Protein AF-A0A915LXV0-F1 (afdb_monomer_lite)

pLDDT: mean 90.13, std 7.08, range [56.62, 96.12]

Structure (mmCIF, N/CA/C/O backbone):
data_AF-A0A915LXV0-F1
#
_entry.id   AF-A0A915LXV0-F1
#
loop_
_atom_site.group_PDB
_atom_site.id
_atom_site.type_symbol
_atom_site.label_atom_id
_atom_site.label_alt_id
_atom_site.label_comp_id
_atom_site.label_asym_id
_atom_site.label_entity_id
_atom_site.label_seq_id
_atom_site.pdbx_PDB_ins_code
_atom_site.Cartn_x
_atom_site.Cartn_y
_atom_site.Cartn_z
_atom_site.occupancy
_atom_site.B_iso_or_equiv
_atom_site.auth_seq_id
_atom_site.auth_comp_id
_atom_site.auth_asym_id
_atom_site.auth_atom_id
_atom_site.pdbx_PDB_model_num
ATOM 1 N N . MET A 1 1 ? 14.996 4.451 6.647 1.00 56.62 1 MET A N 1
ATOM 2 C CA . MET A 1 1 ? 13.959 5.298 7.279 1.00 56.62 1 MET A CA 1
ATOM 3 C C . MET A 1 1 ? 12.621 5.168 6.565 1.00 56.62 1 MET A C 1
ATOM 5 O O . MET A 1 1 ? 11.661 4.874 7.259 1.00 56.62 1 MET A O 1
ATOM 9 N N . ALA A 1 2 ? 12.583 5.269 5.226 1.00 67.38 2 ALA A N 1
ATOM 10 C CA . ALA A 1 2 ? 11.364 5.142 4.409 1.00 67.38 2 ALA A CA 1
ATOM 11 C C . ALA A 1 2 ? 10.365 4.041 4.853 1.00 67.38 2 ALA A C 1
ATOM 13 O O . ALA A 1 2 ? 9.211 4.393 5.072 1.00 67.38 2 ALA A O 1
ATOM 14 N N . PRO A 1 3 ? 10.774 2.785 5.150 1.00 75.38 3 PRO A N 1
ATOM 15 C CA . PRO A 1 3 ? 9.814 1.729 5.504 1.00 75.38 3 PRO A CA 1
ATOM 16 C C . PRO A 1 3 ? 9.069 1.973 6.824 1.00 75.38 3 PRO A C 1
ATOM 18 O O . PRO A 1 3 ? 7.891 1.666 6.946 1.00 75.38 3 PRO A O 1
ATOM 21 N N . ILE A 1 4 ? 9.749 2.541 7.826 1.00 79.81 4 ILE A N 1
ATOM 22 C CA . ILE A 1 4 ? 9.137 2.827 9.133 1.00 79.81 4 ILE A CA 1
ATOM 23 C C . ILE A 1 4 ? 8.215 4.040 9.010 1.00 79.81 4 ILE A C 1
ATOM 25 O O . ILE A 1 4 ? 7.112 4.043 9.546 1.00 79.81 4 ILE A O 1
ATOM 29 N N . THR A 1 5 ? 8.660 5.074 8.295 1.00 81.81 5 THR A N 1
ATOM 30 C CA . THR A 1 5 ? 7.863 6.287 8.094 1.00 81.81 5 THR A CA 1
ATOM 31 C C . THR A 1 5 ? 6.614 6.020 7.261 1.00 81.81 5 THR A C 1
ATOM 33 O O . THR A 1 5 ? 5.554 6.525 7.608 1.00 81.81 5 THR A O 1
ATOM 36 N N . GLU A 1 6 ? 6.706 5.195 6.217 1.00 79.06 6 GLU A N 1
ATOM 37 C CA . GLU A 1 6 ? 5.562 4.786 5.395 1.00 79.06 6 GLU A CA 1
ATOM 38 C C . GLU A 1 6 ? 4.516 4.041 6.226 1.00 79.06 6 GLU A C 1
ATOM 40 O O . GLU A 1 6 ? 3.335 4.380 6.168 1.00 79.06 6 GLU A O 1
ATOM 45 N N . GLU A 1 7 ? 4.954 3.101 7.065 1.00 80.31 7 GLU A N 1
ATOM 46 C CA . GLU A 1 7 ? 4.069 2.327 7.934 1.00 80.31 7 GLU A CA 1
ATOM 47 C C . GLU A 1 7 ? 3.383 3.208 8.994 1.00 80.31 7 GLU A C 1
ATOM 49 O O . GLU A 1 7 ? 2.171 3.107 9.199 1.00 80.31 7 GLU A O 1
ATOM 54 N N . ILE A 1 8 ? 4.130 4.116 9.639 1.00 84.44 8 ILE A N 1
ATOM 55 C CA . ILE A 1 8 ? 3.570 5.053 10.626 1.00 84.44 8 ILE A CA 1
ATOM 56 C C . ILE A 1 8 ? 2.582 6.006 9.954 1.00 84.44 8 ILE A C 1
ATOM 58 O O . ILE A 1 8 ? 1.470 6.160 10.448 1.00 84.44 8 ILE A O 1
ATOM 62 N N . SER A 1 9 ? 2.937 6.630 8.828 1.00 83.62 9 SER A N 1
ATOM 63 C CA . SER A 1 9 ? 2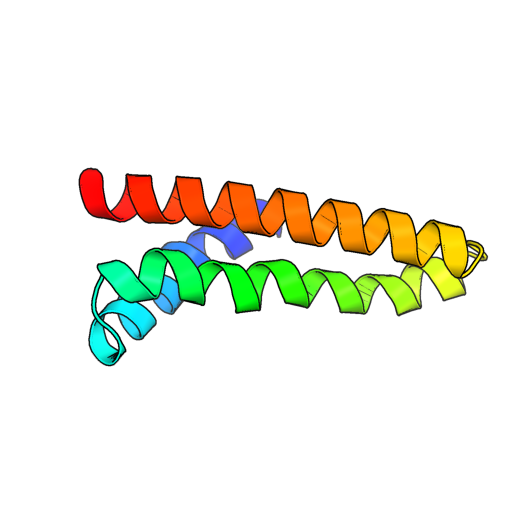.029 7.538 8.116 1.00 83.62 9 SER A CA 1
ATOM 64 C C . SER A 1 9 ? 0.771 6.819 7.626 1.00 83.62 9 SER A C 1
ATOM 66 O O . SER A 1 9 ? -0.333 7.357 7.730 1.00 83.62 9 SER A O 1
ATOM 68 N N . PHE A 1 10 ? 0.906 5.583 7.143 1.00 84.50 10 PHE A N 1
ATOM 69 C CA . PHE A 1 10 ? -0.227 4.775 6.707 1.00 84.50 10 PHE A CA 1
ATOM 70 C C . PHE A 1 10 ? -1.181 4.458 7.868 1.00 84.50 10 PHE A C 1
ATOM 72 O O . PHE A 1 10 ? -2.388 4.681 7.746 1.00 84.50 10 PHE A O 1
ATOM 79 N N . ARG A 1 11 ? -0.655 4.006 9.014 1.00 83.81 11 ARG A N 1
ATOM 80 C CA . ARG A 1 11 ? -1.466 3.591 10.173 1.00 83.81 11 ARG A CA 1
ATOM 81 C C . ARG A 1 11 ? -1.969 4.738 11.038 1.00 83.81 11 ARG A C 1
ATOM 83 O O . ARG A 1 11 ? -3.097 4.682 11.502 1.00 83.81 11 ARG A O 1
ATOM 90 N N . ALA A 1 12 ? -1.156 5.761 11.276 1.00 86.62 12 ALA A N 1
ATOM 91 C CA . ALA A 1 12 ? -1.508 6.855 12.178 1.00 86.62 12 ALA A CA 1
ATOM 92 C C . ALA A 1 12 ? -2.343 7.944 11.492 1.00 86.62 12 ALA A C 1
ATOM 94 O O . ALA A 1 12 ? -3.040 8.693 12.174 1.00 86.62 12 ALA A O 1
ATOM 95 N N . CYS A 1 13 ? -2.281 8.054 10.159 1.00 87.12 13 CYS A N 1
ATOM 96 C CA . CYS A 1 13 ? -2.953 9.131 9.428 1.00 87.12 13 CYS A CA 1
ATOM 97 C C . CYS A 1 13 ? -3.968 8.599 8.412 1.00 87.12 13 CYS A C 1
ATOM 99 O O . CYS A 1 13 ? -5.155 8.906 8.515 1.00 87.12 13 CYS A O 1
ATOM 101 N N . SER A 1 14 ? -3.526 7.792 7.443 1.00 89.19 14 SER A N 1
ATOM 102 C CA . SER A 1 14 ? -4.379 7.387 6.317 1.00 89.19 14 SER A CA 1
ATOM 103 C C . SER A 1 14 ? -5.527 6.471 6.742 1.00 89.19 14 SER A C 1
ATOM 105 O O . SER A 1 14 ? -6.672 6.705 6.354 1.00 89.19 14 SER A O 1
ATOM 107 N N . VAL A 1 15 ? -5.241 5.446 7.552 1.00 90.50 15 VAL A N 1
ATOM 108 C CA . VAL A 1 15 ? -6.250 4.479 8.013 1.00 90.50 15 VAL A CA 1
ATOM 109 C C . VAL A 1 15 ? -7.326 5.140 8.897 1.00 90.50 15 VAL A C 1
ATOM 111 O O . VAL A 1 15 ? -8.499 4.979 8.566 1.00 90.50 15 VAL A O 1
ATOM 114 N N . PRO A 1 16 ? -7.008 5.932 9.943 1.00 90.00 16 PRO A N 1
ATOM 115 C CA . PRO A 1 16 ? -8.023 6.585 10.773 1.00 90.00 16 PRO A CA 1
ATOM 116 C C . PRO A 1 16 ? -8.879 7.592 10.000 1.00 90.00 16 PRO A C 1
ATOM 118 O O . PRO A 1 16 ? -10.093 7.640 10.193 1.00 90.00 16 PRO A O 1
ATOM 121 N N . LEU A 1 17 ? -8.275 8.363 9.087 1.00 91.88 17 LEU A N 1
ATOM 122 C CA . LEU A 1 17 ? -9.011 9.312 8.251 1.00 91.88 17 LEU A CA 1
ATOM 123 C C . LEU A 1 17 ? -10.009 8.589 7.335 1.00 91.88 17 LEU A C 1
ATOM 125 O O . LEU A 1 17 ? -11.180 8.958 7.274 1.00 91.88 17 LEU A O 1
ATOM 129 N N . LEU A 1 18 ? -9.568 7.525 6.659 1.00 91.88 18 LEU A N 1
ATOM 130 C CA . LEU A 1 18 ? -10.444 6.714 5.813 1.00 91.88 18 LEU A CA 1
ATOM 131 C C . LEU A 1 18 ? -11.521 5.991 6.628 1.00 91.88 18 LEU A C 1
ATOM 133 O O . LEU A 1 18 ? -12.643 5.864 6.145 1.00 91.88 18 LEU A O 1
ATOM 137 N N . ALA A 1 19 ? -11.208 5.544 7.846 1.00 93.81 19 ALA A N 1
ATOM 138 C CA . ALA A 1 19 ? -12.176 4.942 8.763 1.00 93.81 19 ALA A CA 1
ATOM 139 C C . ALA A 1 19 ? -13.273 5.929 9.153 1.00 93.81 19 ALA A C 1
ATOM 141 O O . ALA A 1 19 ? -14.448 5.566 9.157 1.00 93.81 19 ALA A O 1
ATOM 142 N N . HIS A 1 20 ? -12.914 7.190 9.397 1.00 94.06 20 HIS A N 1
ATOM 143 C CA . HIS A 1 20 ? -13.885 8.236 9.695 1.00 94.06 20 HIS A CA 1
ATOM 144 C C . HIS A 1 20 ? -14.840 8.507 8.521 1.00 94.06 20 HIS A C 1
ATOM 146 O O . HIS A 1 20 ? -16.026 8.742 8.737 1.00 94.06 20 HIS A O 1
ATOM 152 N N . CYS A 1 21 ? -14.349 8.444 7.279 1.00 94.56 21 CYS A N 1
ATOM 153 C CA . CYS A 1 21 ? -15.157 8.730 6.090 1.00 94.56 21 CYS A CA 1
ATOM 154 C C . CYS A 1 21 ? -15.960 7.528 5.561 1.00 94.56 21 CYS A C 1
ATOM 156 O O . CYS A 1 21 ? -17.048 7.721 5.024 1.00 94.56 21 CYS A O 1
ATOM 158 N N . LEU A 1 22 ? -15.420 6.308 5.648 1.00 93.94 22 LEU A N 1
ATOM 159 C CA . LEU A 1 22 ? -15.956 5.114 4.970 1.00 93.94 22 LEU A CA 1
ATOM 160 C C . LEU A 1 22 ? -16.388 4.000 5.938 1.00 93.94 22 LEU A C 1
ATOM 162 O O . LEU A 1 22 ? -17.047 3.048 5.524 1.00 93.94 22 LEU A O 1
ATOM 166 N N . GLY A 1 23 ? -16.022 4.099 7.217 1.00 93.56 23 GLY A N 1
ATOM 167 C CA . GLY A 1 23 ? -16.193 3.039 8.206 1.00 93.56 23 GLY A CA 1
ATOM 168 C C . GLY A 1 23 ? -15.150 1.922 8.083 1.00 93.56 23 GLY A C 1
ATOM 169 O O . GLY A 1 23 ? -14.664 1.601 6.997 1.00 93.56 23 GLY A O 1
ATOM 170 N N . ASN A 1 24 ? -14.840 1.284 9.214 1.00 91.19 24 ASN A N 1
ATOM 171 C CA . ASN A 1 24 ? -13.723 0.338 9.353 1.00 91.19 24 ASN A CA 1
ATOM 172 C C . ASN A 1 24 ? -13.736 -0.788 8.305 1.00 91.19 24 ASN A C 1
ATOM 174 O O . ASN A 1 24 ? -12.697 -1.107 7.730 1.00 91.19 24 ASN A O 1
ATOM 178 N N . ASN A 1 25 ? -14.913 -1.354 8.012 1.00 90.56 25 ASN A N 1
ATOM 179 C CA . ASN A 1 25 ? -15.045 -2.461 7.062 1.00 90.56 25 ASN A CA 1
ATOM 180 C C . ASN A 1 25 ? -14.590 -2.075 5.651 1.00 90.56 25 ASN A C 1
ATOM 182 O O . ASN A 1 25 ? -13.849 -2.830 5.029 1.00 90.56 25 ASN A O 1
ATOM 186 N N . LEU A 1 26 ? -14.990 -0.902 5.148 1.00 94.12 26 LEU A N 1
ATOM 187 C CA . LEU A 1 26 ? -14.559 -0.436 3.828 1.00 94.12 26 LEU A CA 1
ATOM 188 C C . LEU A 1 26 ? -13.098 0.013 3.846 1.00 94.12 26 LEU A C 1
ATOM 190 O O . LEU A 1 26 ? -12.372 -0.223 2.882 1.00 94.12 26 LEU A O 1
ATOM 194 N N . THR A 1 27 ? -12.635 0.605 4.946 1.00 94.62 27 THR A N 1
ATOM 195 C CA . THR A 1 27 ? -11.245 1.053 5.087 1.00 94.62 27 THR A CA 1
ATOM 196 C C . THR A 1 27 ? -10.236 -0.077 4.947 1.00 94.62 27 THR A C 1
ATOM 198 O O . THR A 1 27 ? -9.199 0.145 4.325 1.00 94.62 27 THR A O 1
ATOM 201 N N . ILE A 1 28 ? -10.543 -1.282 5.445 1.00 94.31 28 ILE A N 1
ATOM 202 C CA . ILE A 1 28 ? -9.684 -2.467 5.271 1.00 94.31 28 ILE A CA 1
ATOM 203 C C . ILE A 1 28 ? -9.376 -2.696 3.789 1.00 94.31 28 ILE A C 1
ATOM 205 O O . ILE A 1 28 ? -8.223 -2.915 3.435 1.00 94.31 28 ILE A O 1
ATOM 209 N N . PHE A 1 29 ? -10.379 -2.583 2.915 1.00 94.50 29 PHE A N 1
ATOM 210 C CA . PHE A 1 29 ? -10.217 -2.836 1.482 1.00 94.50 29 PHE A CA 1
ATOM 211 C C . PHE A 1 29 ? -9.698 -1.631 0.699 1.00 94.50 29 PHE A C 1
ATOM 213 O O . PHE A 1 29 ? -8.986 -1.815 -0.289 1.00 94.50 29 PHE A O 1
ATOM 220 N N . VAL A 1 30 ? -10.055 -0.414 1.121 1.00 93.75 30 VAL A N 1
ATOM 221 C CA . VAL A 1 30 ? -9.774 0.824 0.379 1.00 93.75 30 VAL A CA 1
ATOM 222 C C . VAL A 1 30 ? -8.406 1.411 0.721 1.00 93.75 30 VAL A C 1
ATOM 224 O O . VAL A 1 30 ? -7.691 1.833 -0.185 1.00 93.75 30 VAL A O 1
ATOM 227 N N . ALA A 1 31 ? -7.998 1.424 1.994 1.00 92.31 31 ALA A N 1
ATOM 228 C CA . ALA A 1 31 ? -6.728 2.033 2.397 1.00 92.31 31 ALA A CA 1
ATOM 229 C C . ALA A 1 31 ? -5.501 1.431 1.676 1.00 92.31 31 ALA A C 1
ATOM 231 O O . ALA A 1 31 ? -4.680 2.202 1.169 1.00 92.31 31 ALA A O 1
ATOM 232 N N . PRO A 1 32 ? -5.378 0.095 1.524 1.00 92.75 32 PRO A N 1
ATOM 233 C CA . PRO A 1 32 ? -4.226 -0.515 0.859 1.00 92.75 32 PRO A CA 1
ATOM 234 C C . PRO A 1 32 ? -4.126 -0.203 -0.641 1.00 92.75 32 PRO A C 1
ATOM 236 O O . PRO A 1 32 ? -3.062 -0.399 -1.230 1.00 92.75 32 PRO A O 1
ATOM 239 N N . ILE A 1 33 ? -5.196 0.286 -1.283 1.00 92.56 33 ILE A N 1
ATOM 240 C CA . ILE A 1 33 ? -5.192 0.634 -2.715 1.00 92.56 33 ILE A CA 1
ATOM 241 C C . ILE A 1 33 ? -4.208 1.775 -2.964 1.00 92.56 33 ILE A C 1
ATOM 243 O O . ILE A 1 33 ? -3.287 1.628 -3.761 1.00 92.56 33 ILE A O 1
ATOM 247 N N . SER A 1 34 ? -4.334 2.885 -2.235 1.00 87.50 34 SER A N 1
ATOM 248 C CA . SER A 1 34 ? -3.447 4.042 -2.408 1.00 87.50 34 SER A CA 1
ATOM 249 C C . SER A 1 34 ? -1.982 3.688 -2.138 1.00 87.50 34 SER A C 1
ATOM 251 O O . SER A 1 34 ? -1.088 4.136 -2.855 1.00 87.50 34 SER A O 1
ATOM 253 N N . PHE A 1 35 ? -1.733 2.838 -1.136 1.00 85.75 35 PHE A N 1
ATOM 254 C CA . PHE A 1 35 ? -0.387 2.382 -0.794 1.00 85.75 35 PHE A CA 1
ATOM 255 C C . PHE A 1 35 ? 0.212 1.470 -1.875 1.00 85.75 35 PHE A C 1
ATOM 257 O O . PHE A 1 35 ? 1.330 1.701 -2.336 1.00 85.75 35 PHE A O 1
ATOM 264 N N . SER A 1 36 ? -0.538 0.472 -2.342 1.00 91.31 36 SER A N 1
ATOM 265 C CA . SER A 1 36 ? -0.072 -0.466 -3.370 1.00 91.31 36 SER A CA 1
ATOM 266 C C . SER A 1 3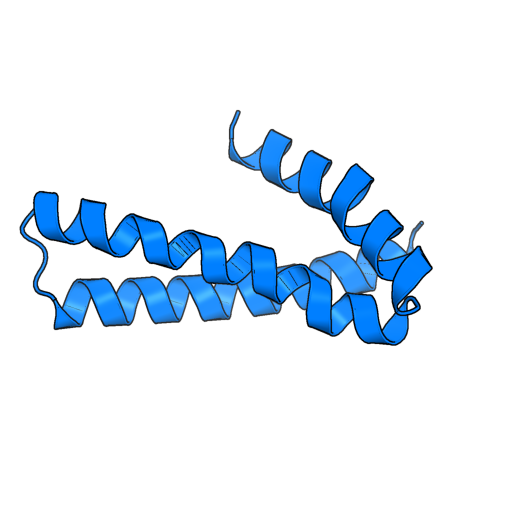6 ? 0.148 0.212 -4.727 1.00 91.31 36 SER A C 1
ATOM 268 O O . SER A 1 36 ? 1.199 0.008 -5.335 1.00 91.31 36 SER A O 1
ATOM 270 N N . PHE A 1 37 ? -0.767 1.087 -5.162 1.00 92.12 37 PHE A N 1
ATOM 271 C CA . PHE A 1 37 ? -0.656 1.822 -6.429 1.00 92.12 37 PHE A CA 1
ATOM 272 C C . PHE A 1 37 ? 0.526 2.784 -6.468 1.00 92.12 37 PHE A C 1
ATOM 274 O O . PHE A 1 37 ? 1.044 3.054 -7.555 1.00 92.12 37 PHE A O 1
ATOM 281 N N . SER A 1 38 ? 0.986 3.272 -5.308 1.00 89.94 38 SER A N 1
ATOM 282 C CA . SER A 1 38 ? 2.165 4.134 -5.2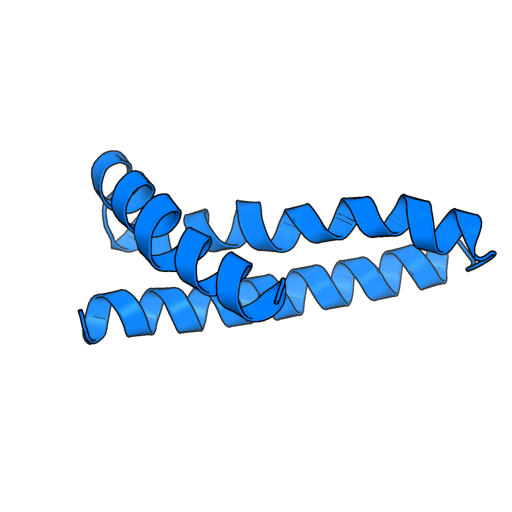55 1.00 89.94 38 SER A CA 1
ATOM 283 C C . SER A 1 38 ? 3.340 3.484 -5.990 1.00 89.94 38 SER A C 1
ATOM 285 O O . SER A 1 38 ? 3.973 4.144 -6.800 1.00 89.94 38 SER A O 1
ATOM 287 N N . HIS A 1 39 ? 3.543 2.171 -5.876 1.00 88.50 39 HIS A N 1
ATOM 288 C CA . HIS A 1 39 ? 4.670 1.446 -6.470 1.00 88.50 39 HIS A CA 1
ATOM 289 C C . HIS A 1 39 ? 4.750 1.487 -8.004 1.00 88.50 39 HIS A C 1
ATOM 291 O O . HIS A 1 39 ? 5.813 1.209 -8.563 1.00 88.50 39 HIS A O 1
ATOM 297 N N . ILE A 1 40 ? 3.675 1.871 -8.700 1.00 89.19 40 ILE A N 1
ATOM 298 C CA . ILE A 1 40 ? 3.685 2.036 -10.159 1.00 89.19 40 ILE A CA 1
ATOM 299 C C . ILE A 1 40 ? 4.685 3.123 -10.582 1.00 89.19 40 ILE A C 1
ATOM 301 O O . ILE A 1 40 ? 5.281 3.013 -11.653 1.00 89.19 40 ILE A O 1
ATOM 305 N N . HIS A 1 41 ? 4.949 4.135 -9.745 1.00 91.00 41 HIS A N 1
ATOM 306 C CA . HIS A 1 41 ? 5.901 5.198 -10.092 1.00 91.00 41 HIS A CA 1
ATOM 307 C C . HIS A 1 41 ? 7.337 4.675 -10.299 1.00 91.00 41 HIS A C 1
ATOM 309 O O . HIS A 1 41 ? 8.082 5.234 -11.109 1.00 91.00 41 HIS A O 1
ATOM 315 N N . HIS A 1 42 ? 7.708 3.557 -9.662 1.00 91.81 42 HIS A N 1
ATOM 316 C CA . HIS A 1 42 ? 9.009 2.912 -9.871 1.00 91.81 42 HIS A CA 1
ATOM 317 C C . HIS A 1 42 ? 9.169 2.302 -11.266 1.00 91.81 42 HIS A C 1
ATOM 319 O O . HIS A 1 42 ? 10.295 2.044 -11.687 1.00 91.81 42 HIS A O 1
ATOM 325 N N . LEU A 1 43 ? 8.084 2.135 -12.032 1.00 92.19 43 LEU A N 1
ATOM 326 C CA . LEU A 1 43 ? 8.174 1.710 -13.427 1.00 92.19 43 LEU A CA 1
ATOM 327 C C . LEU A 1 43 ? 9.052 2.676 -14.240 1.00 92.19 43 LEU A C 1
ATOM 329 O O . LEU A 1 43 ? 9.826 2.242 -15.087 1.00 92.19 43 LEU A O 1
ATOM 333 N N . ILE A 1 44 ? 8.991 3.980 -13.952 1.00 91.44 44 ILE A N 1
ATOM 334 C CA . ILE A 1 44 ? 9.820 4.992 -14.623 1.00 91.44 44 ILE A CA 1
ATOM 335 C C . ILE A 1 44 ? 11.305 4.757 -14.317 1.00 91.44 44 ILE A C 1
ATOM 337 O O . ILE A 1 44 ? 12.157 4.877 -15.198 1.00 91.44 44 ILE A O 1
ATOM 341 N N . GLU A 1 45 ? 11.621 4.409 -13.074 1.00 92.56 45 GLU A N 1
ATOM 342 C CA . GLU A 1 45 ? 12.986 4.149 -12.626 1.00 92.56 45 GLU A CA 1
ATOM 343 C C . GLU A 1 45 ? 13.545 2.851 -13.222 1.00 92.56 45 GLU A C 1
ATOM 345 O O . GLU A 1 45 ? 14.669 2.837 -13.721 1.00 92.56 45 GLU A O 1
ATOM 350 N N . ASP A 1 46 ? 12.736 1.795 -13.289 1.00 92.00 46 ASP A N 1
ATOM 351 C CA . ASP A 1 46 ? 13.102 0.541 -13.956 1.00 92.00 46 ASP A CA 1
ATOM 352 C C . ASP A 1 46 ? 13.416 0.752 -15.437 1.00 92.00 46 ASP A C 1
ATOM 354 O O . ASP A 1 46 ? 14.378 0.195 -15.972 1.00 92.00 46 ASP A O 1
ATOM 358 N N . ARG A 1 47 ? 12.637 1.610 -16.103 1.00 92.19 47 ARG A N 1
ATOM 359 C CA . ARG A 1 47 ? 12.881 1.983 -17.498 1.00 92.19 47 ARG A CA 1
ATOM 360 C C . ARG A 1 47 ? 14.173 2.775 -17.661 1.00 92.19 47 ARG A C 1
ATOM 362 O O . ARG A 1 47 ? 14.921 2.494 -18.594 1.00 92.19 47 ARG A O 1
ATOM 369 N N . LYS A 1 48 ? 14.480 3.695 -16.742 1.00 94.19 48 LYS A N 1
ATOM 370 C CA . LYS A 1 48 ? 15.770 4.412 -16.712 1.00 94.19 48 LYS A CA 1
ATOM 371 C C . LYS A 1 48 ? 16.957 3.475 -16.467 1.00 94.19 48 LYS A C 1
ATOM 373 O O . LYS A 1 48 ? 18.041 3.731 -16.976 1.00 94.19 48 LYS A O 1
ATOM 378 N N . ARG A 1 49 ? 16.747 2.376 -15.740 1.00 93.19 49 ARG A N 1
ATOM 379 C CA . ARG A 1 49 ? 17.741 1.317 -15.491 1.00 93.19 49 ARG A CA 1
ATOM 380 C C . ARG A 1 49 ? 17.903 0.324 -16.648 1.00 93.19 49 ARG A C 1
ATOM 382 O O . ARG A 1 49 ? 18.698 -0.603 -16.536 1.00 93.19 49 ARG A O 1
ATOM 389 N N . GLY A 1 50 ? 17.167 0.498 -17.748 1.00 93.62 50 GLY A N 1
ATOM 390 C CA . GLY A 1 50 ? 17.255 -0.367 -18.928 1.00 93.62 50 GLY A CA 1
ATOM 391 C C . GLY A 1 50 ? 16.469 -1.676 -18.819 1.00 93.62 50 GLY A C 1
ATOM 392 O O . GLY A 1 50 ? 16.635 -2.554 -19.663 1.00 93.62 50 GLY A O 1
ATOM 393 N N . ILE A 1 51 ? 15.592 -1.826 -17.820 1.00 95.06 51 ILE A N 1
ATOM 394 C CA . ILE A 1 51 ? 14.758 -3.025 -17.678 1.00 95.06 51 ILE A CA 1
ATOM 395 C C . ILE A 1 51 ? 13.705 -3.049 -18.799 1.00 95.06 51 ILE A C 1
ATOM 397 O O . ILE A 1 51 ? 13.074 -2.033 -19.131 1.00 95.06 51 ILE A O 1
ATOM 401 N N . SER A 1 52 ? 13.497 -4.223 -19.407 1.00 95.44 52 SER A N 1
ATOM 402 C CA . SER A 1 52 ? 12.468 -4.398 -20.437 1.00 95.44 52 SER A CA 1
ATOM 403 C C . SER A 1 52 ? 11.084 -4.054 -19.878 1.00 95.44 52 SER A C 1
ATOM 405 O O . SER A 1 52 ? 10.791 -4.307 -18.710 1.00 95.44 52 SER A O 1
ATOM 407 N N . LEU A 1 53 ? 10.217 -3.461 -20.706 1.00 92.31 53 LEU A N 1
ATOM 408 C CA . LEU A 1 53 ? 8.935 -2.928 -20.234 1.00 92.31 53 LEU A CA 1
ATOM 409 C C . LEU A 1 53 ? 8.071 -4.045 -19.649 1.00 92.31 53 LEU A C 1
ATOM 411 O O . LEU A 1 53 ? 7.476 -3.866 -18.596 1.00 92.31 53 LEU A O 1
ATOM 415 N N . SER A 1 54 ? 8.083 -5.213 -20.295 1.00 93.88 54 SER A N 1
ATOM 416 C CA . SER A 1 54 ? 7.378 -6.405 -19.827 1.00 93.88 54 SER A CA 1
ATOM 417 C C . SER A 1 54 ? 7.873 -6.884 -18.461 1.00 93.88 54 SER A C 1
ATOM 419 O O . SER A 1 54 ? 7.054 -7.217 -17.612 1.00 93.88 54 SER A O 1
ATOM 421 N N . SER A 1 55 ? 9.192 -6.922 -18.235 1.00 94.25 55 SER A N 1
ATOM 422 C CA . SER A 1 55 ? 9.764 -7.404 -16.969 1.00 94.25 55 SER A CA 1
ATOM 423 C C . SER A 1 55 ? 9.519 -6.416 -15.829 1.00 94.25 55 SER A C 1
ATOM 425 O O . SER A 1 55 ? 9.088 -6.805 -14.742 1.00 94.25 55 SER A O 1
ATOM 427 N N . ALA A 1 56 ? 9.715 -5.123 -16.102 1.00 94.81 56 ALA A N 1
ATOM 428 C CA . ALA A 1 56 ? 9.432 -4.059 -15.150 1.00 94.81 56 ALA A CA 1
ATOM 429 C C . ALA A 1 56 ? 7.942 -4.047 -14.776 1.00 94.81 56 ALA A C 1
ATOM 431 O O . ALA A 1 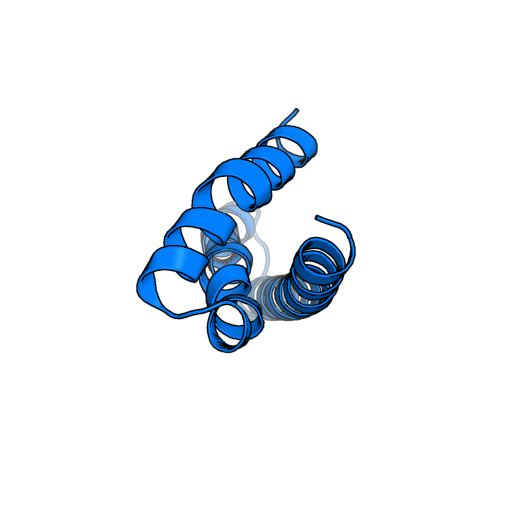56 ? 7.596 -4.066 -13.600 1.00 94.81 56 ALA A O 1
ATOM 432 N N . PHE A 1 57 ? 7.051 -4.120 -15.769 1.00 93.94 57 PHE A N 1
ATOM 433 C CA . PHE A 1 57 ? 5.611 -4.176 -15.536 1.00 93.94 57 PHE A CA 1
ATOM 434 C C . PHE A 1 57 ? 5.208 -5.397 -14.701 1.00 93.94 57 PHE A C 1
ATOM 436 O O . PHE A 1 57 ? 4.542 -5.234 -13.682 1.00 93.94 57 PHE A O 1
ATOM 443 N N . ALA A 1 58 ? 5.660 -6.602 -15.067 1.00 95.31 58 ALA A N 1
ATOM 444 C CA . ALA A 1 58 ? 5.361 -7.819 -14.311 1.00 95.31 58 ALA A CA 1
ATOM 445 C C . ALA A 1 58 ? 5.845 -7.729 -12.853 1.00 95.31 58 ALA A C 1
ATOM 447 O O . ALA A 1 58 ? 5.100 -8.056 -11.929 1.00 95.31 58 ALA A O 1
ATOM 448 N N . SER A 1 59 ? 7.059 -7.214 -12.640 1.00 94.12 59 SER A N 1
ATOM 449 C CA . SER A 1 59 ? 7.636 -7.037 -11.302 1.00 94.12 59 SER A CA 1
ATOM 450 C C . SER A 1 59 ? 6.840 -6.036 -10.459 1.00 94.12 59 SER A C 1
ATOM 452 O O . SER A 1 59 ? 6.579 -6.292 -9.283 1.00 94.12 59 SER A O 1
ATOM 454 N N . ARG A 1 60 ? 6.403 -4.913 -11.046 1.00 94.44 60 ARG A N 1
ATOM 455 C CA . ARG A 1 60 ? 5.618 -3.892 -10.330 1.00 94.44 60 ARG A CA 1
ATOM 456 C C . ARG A 1 60 ? 4.184 -4.323 -10.068 1.00 94.44 60 ARG A C 1
ATOM 458 O O . ARG A 1 60 ? 3.670 -4.027 -8.996 1.00 94.44 60 ARG A O 1
ATOM 465 N N . VAL A 1 61 ? 3.568 -5.086 -10.969 1.00 94.75 61 VAL A N 1
ATOM 466 C CA . VAL A 1 61 ? 2.262 -5.714 -10.713 1.00 94.75 61 VAL A CA 1
ATOM 467 C C . VAL A 1 61 ? 2.364 -6.712 -9.563 1.00 94.75 61 VA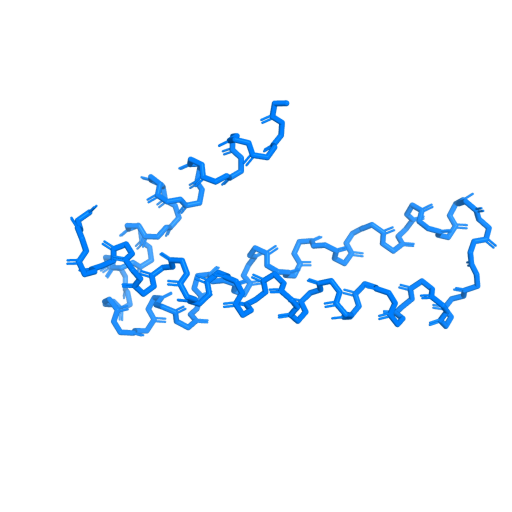L A C 1
ATOM 469 O O . VAL A 1 61 ? 1.534 -6.679 -8.657 1.00 94.75 61 VAL A O 1
ATOM 472 N N . PHE A 1 62 ? 3.402 -7.552 -9.544 1.00 94.69 62 PHE A N 1
ATOM 473 C CA . PHE A 1 62 ? 3.636 -8.472 -8.432 1.00 94.69 62 PHE A CA 1
ATOM 474 C C . PHE A 1 62 ? 3.828 -7.724 -7.107 1.00 94.69 6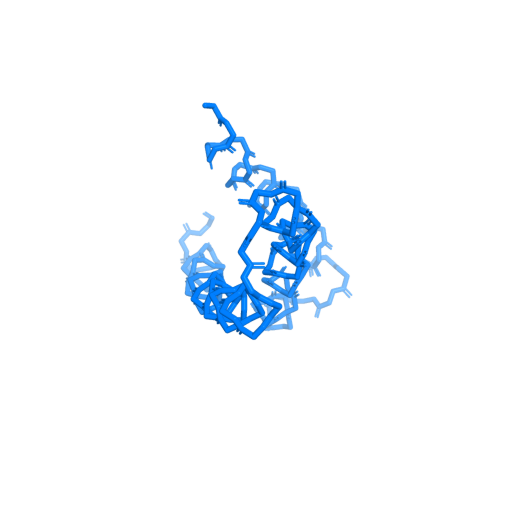2 PHE A C 1
ATOM 476 O O . PHE A 1 62 ? 3.177 -8.048 -6.115 1.00 94.69 62 PHE A O 1
ATOM 483 N N . GLN A 1 63 ? 4.662 -6.681 -7.097 1.00 94.94 63 GLN A N 1
ATOM 484 C CA . GLN A 1 63 ? 4.874 -5.849 -5.912 1.00 94.94 63 GLN A CA 1
ATOM 485 C C . GLN A 1 63 ? 3.577 -5.175 -5.443 1.00 94.94 63 GLN A C 1
ATOM 487 O O . GLN A 1 63 ? 3.295 -5.152 -4.246 1.00 94.94 63 GLN A O 1
ATOM 492 N N . MET A 1 64 ? 2.765 -4.659 -6.365 1.00 94.38 64 MET A N 1
ATOM 493 C CA . MET A 1 64 ? 1.475 -4.043 -6.058 1.00 94.38 64 MET A CA 1
ATOM 494 C C . MET A 1 64 ? 0.511 -5.053 -5.422 1.00 94.38 64 MET A C 1
ATOM 496 O O . MET A 1 64 ? -0.076 -4.763 -4.386 1.00 94.38 64 MET A O 1
ATOM 500 N N . LEU A 1 65 ? 0.392 -6.262 -5.980 1.00 95.56 65 LEU A N 1
ATOM 501 C CA . LEU A 1 65 ? -0.458 -7.318 -5.417 1.00 95.56 65 LEU A CA 1
ATOM 502 C C . LEU A 1 65 ? 0.012 -7.745 -4.024 1.00 95.56 65 LEU A C 1
ATOM 504 O O . LEU A 1 65 ? -0.792 -7.827 -3.097 1.00 95.56 65 LEU A O 1
ATOM 508 N N . TYR A 1 66 ? 1.315 -7.974 -3.866 1.00 94.56 66 TYR A N 1
ATOM 509 C CA . TYR A 1 66 ? 1.901 -8.346 -2.582 1.00 94.56 66 TYR A CA 1
ATOM 510 C C . TYR A 1 66 ? 1.658 -7.270 -1.516 1.00 94.56 66 TYR A C 1
ATOM 512 O O . TYR A 1 66 ? 1.191 -7.574 -0.420 1.00 94.56 66 TYR A O 1
ATOM 520 N N . THR A 1 67 ? 1.918 -6.003 -1.845 1.00 93.19 67 THR A N 1
ATOM 521 C CA . THR A 1 67 ? 1.733 -4.881 -0.909 1.00 93.19 67 THR A CA 1
ATOM 522 C C . THR A 1 67 ? 0.261 -4.606 -0.609 1.00 93.19 67 THR A C 1
ATOM 524 O O . THR A 1 67 ? -0.061 -4.243 0.520 1.00 93.19 67 THR A O 1
ATOM 527 N N . TYR A 1 68 ? -0.645 -4.844 -1.562 1.00 95.50 68 TYR A N 1
ATOM 528 C CA . TYR A 1 68 ? -2.089 -4.771 -1.336 1.00 95.50 68 TYR A CA 1
ATOM 529 C C . TYR A 1 68 ? -2.564 -5.829 -0.332 1.00 95.50 68 TYR A C 1
ATOM 531 O O . TYR A 1 68 ? -3.232 -5.491 0.643 1.00 95.50 68 TYR A O 1
ATOM 539 N N . LEU A 1 69 ? -2.180 -7.097 -0.526 1.00 96.12 69 LEU A N 1
ATOM 540 C CA . LEU A 1 69 ? -2.534 -8.193 0.386 1.00 96.12 69 LEU A CA 1
ATOM 541 C C . LEU A 1 69 ? -1.918 -8.007 1.774 1.00 96.12 69 LEU A C 1
ATOM 543 O O . LEU A 1 69 ? -2.586 -8.228 2.786 1.00 96.12 69 LEU A O 1
ATOM 547 N N . PHE A 1 70 ? -0.662 -7.563 1.827 1.00 93.00 70 PHE A N 1
ATOM 548 C CA . PHE A 1 70 ? -0.017 -7.204 3.082 1.00 93.00 70 PHE A CA 1
ATOM 549 C C . PHE A 1 70 ? -0.784 -6.084 3.793 1.00 93.00 70 PHE A C 1
ATOM 551 O O . PHE A 1 70 ? -1.099 -6.224 4.971 1.00 93.00 70 PHE A O 1
ATOM 558 N N . GLY A 1 71 ? -1.145 -5.015 3.077 1.00 92.75 71 GLY A N 1
ATOM 559 C CA . GLY A 1 71 ? -1.911 -3.895 3.621 1.00 92.75 71 GLY A CA 1
ATOM 560 C C . GLY A 1 71 ? -3.295 -4.309 4.125 1.00 92.75 71 GLY A C 1
ATOM 561 O O . GLY A 1 71 ? -3.676 -3.915 5.221 1.00 92.75 71 GLY A O 1
ATOM 562 N N . LEU A 1 72 ? -4.013 -5.164 3.388 1.00 95.12 72 LEU A N 1
ATOM 563 C CA . LEU A 1 72 ? -5.285 -5.754 3.827 1.00 95.12 72 LEU A CA 1
ATOM 564 C C . LEU A 1 72 ? -5.143 -6.436 5.191 1.00 95.12 72 LEU A C 1
ATOM 566 O O . LEU A 1 72 ? -5.884 -6.133 6.126 1.00 95.12 72 LEU A O 1
ATOM 570 N N . TYR A 1 73 ? -4.170 -7.340 5.309 1.00 93.75 73 TYR A N 1
ATOM 571 C CA . TYR A 1 73 ? -3.910 -8.082 6.540 1.00 93.75 73 TYR A CA 1
ATOM 572 C C . TYR A 1 73 ? -3.479 -7.156 7.687 1.00 93.75 73 TYR A C 1
ATOM 574 O O . TYR A 1 73 ? -3.993 -7.241 8.801 1.00 93.75 73 TYR A O 1
ATOM 582 N N . ALA A 1 74 ? -2.572 -6.227 7.397 1.00 91.00 74 ALA A N 1
ATOM 583 C CA . ALA A 1 74 ? -2.054 -5.242 8.333 1.00 91.00 74 ALA A CA 1
ATOM 584 C C . ALA A 1 74 ? -3.145 -4.320 8.900 1.00 91.00 74 ALA A C 1
ATOM 586 O O . ALA A 1 74 ? -3.170 -4.084 10.111 1.00 91.00 74 ALA A O 1
ATOM 587 N N . THR A 1 75 ? -4.026 -3.796 8.044 1.00 91.44 75 THR A N 1
ATOM 588 C CA . THR A 1 75 ? -5.147 -2.929 8.432 1.00 91.44 75 THR A CA 1
ATOM 589 C C . THR A 1 75 ? -6.239 -3.718 9.149 1.00 91.44 75 THR A C 1
ATOM 591 O O . THR A 1 75 ? -6.815 -3.215 10.110 1.00 91.44 75 THR A O 1
ATOM 594 N N . TYR A 1 76 ? -6.492 -4.968 8.748 1.00 93.75 76 TYR A N 1
ATOM 595 C CA . TYR A 1 76 ? -7.392 -5.856 9.483 1.00 93.75 76 TYR A CA 1
ATOM 596 C C . TYR A 1 76 ? -6.911 -6.074 10.922 1.00 93.75 76 TYR A C 1
ATOM 598 O O . TYR A 1 76 ? -7.680 -5.860 11.854 1.00 93.75 76 TYR A O 1
ATOM 606 N N . ILE A 1 77 ? -5.635 -6.431 11.116 1.00 92.50 77 ILE A N 1
ATOM 607 C CA . ILE A 1 77 ? -5.067 -6.595 12.462 1.00 92.50 77 ILE A CA 1
ATOM 608 C C . ILE A 1 77 ? -5.156 -5.297 13.256 1.00 92.50 77 ILE A C 1
ATOM 610 O O . ILE A 1 77 ? -5.579 -5.344 14.403 1.00 92.50 77 ILE A O 1
ATOM 614 N N . PHE A 1 78 ? -4.822 -4.155 12.645 1.00 89.50 78 PHE A N 1
ATOM 615 C CA . PHE A 1 78 ? -4.899 -2.848 13.302 1.00 89.50 78 PHE A CA 1
ATOM 616 C C . PHE A 1 78 ? -6.268 -2.605 13.940 1.00 89.50 78 PHE A C 1
ATOM 618 O O . PHE A 1 78 ? -6.347 -2.304 15.124 1.00 89.50 78 PHE A O 1
ATOM 625 N N . PHE A 1 79 ? -7.357 -2.831 13.202 1.00 90.00 79 PHE A N 1
ATOM 626 C CA . PHE A 1 79 ? -8.697 -2.647 13.762 1.00 90.00 79 PHE A CA 1
ATOM 627 C C . PHE A 1 79 ? -9.080 -3.671 14.835 1.00 90.00 79 PHE A C 1
ATOM 629 O O . PHE A 1 79 ? -9.961 -3.380 15.640 1.00 90.00 79 PHE A O 1
ATOM 636 N N . GLN A 1 80 ? -8.439 -4.841 14.865 1.00 90.25 80 GLN A N 1
ATOM 637 C CA . GLN A 1 80 ? -8.668 -5.840 15.909 1.00 90.25 80 GLN A CA 1
ATOM 638 C C . GLN A 1 80 ? -7.849 -5.581 17.175 1.00 90.25 80 GLN A C 1
ATOM 640 O O . GLN A 1 80 ? -8.259 -5.997 18.256 1.00 90.25 80 GLN A O 1
ATOM 645 N N . THR A 1 81 ? -6.694 -4.924 17.057 1.00 87.56 81 THR A N 1
ATOM 646 C CA . THR A 1 81 ? -5.767 -4.711 18.179 1.00 87.56 81 THR A CA 1
ATOM 647 C C . THR A 1 81 ? -5.746 -3.284 18.722 1.00 87.56 81 THR A C 1
ATOM 649 O O . THR A 1 81 ? -5.225 -3.093 19.819 1.00 87.56 81 THR A O 1
ATOM 652 N N . GLY A 1 82 ? -6.332 -2.318 18.005 1.00 59.50 82 GLY A N 1
ATOM 653 C CA . GLY A 1 82 ? -6.316 -0.894 18.358 1.00 59.50 82 GLY A CA 1
ATOM 654 C C . GLY A 1 82 ? -5.214 -0.122 17.649 1.00 59.50 82 GLY A C 1
ATOM 655 O O . GLY A 1 82 ? -4.045 -0.566 17.710 1.00 59.50 82 GLY A O 1
#

Radius of gyration: 14.45 Å; chains: 1; bounding box: 34×18×39 Å

Secondary structure (DSSP, 8-state):
-HHHHHHHHIIIIIHHHHHHHH-HHHHHHHHHHHHHHHGGGHHHHHHHTT--HHHHHHHHHHHHHHHHHHHHHHHHHHHHH-

Sequence (82 aa):
MAPITEEISFRACSVPLLAHCLGNNLTIFVAPISFSFSHIHHLIEDRKRGISLSSAFASRVFQMLYTYLFGLYATYIFFQTG

Organism: Meloidogyne javanica (NCBI:txid6303)

InterPro domains:
  IPR003675 CAAX prenyl protease 2/Lysostaphin resistance protein A-like domain [PF02517] (1-82)
  IPR039731 CAAX prenyl protease 2, eukaryotes [PTHR13046] (2-82)

Foldseek 3Di:
DVVVVVVCCLLVPQLVVCCVVPNLVVSLQPSLQVVLVVLVVCLVVCVVVVHDNVVSVVVSVVSSVVSNVVSSVVSVVSVVPD